Protein AF-A0A953J9B3-F1 (afdb_monomer_lite)

Secondary structure (DSSP, 8-state):
--SB-TTSPBTT-S--SPPPTTEEE-TT-EES-GGGGTT----STTSEEE-TT-EE-TT------TT--EEE----

Radius of gyration: 11.37 Å; chains: 1; bounding box: 25×22×30 Å

pLDDT: mean 97.08, std 2.73, range [80.12, 98.62]

Foldseek 3Di:
DEQQDPQQFGPPEPDPDHQDPLEAEEALEYENYSVLEVQPQAPDRQQEYYEHNDYYYPPHHDNAHNPHHYYDYHDD

Structure (mmCIF, N/CA/C/O backbone):
data_AF-A0A953J9B3-F1
#
_entry.id   AF-A0A953J9B3-F1
#
loop_
_atom_site.group_PDB
_atom_site.id
_atom_site.type_symbol
_atom_site.label_atom_id
_atom_site.label_alt_id
_atom_site.label_comp_id
_atom_site.label_asym_id
_atom_site.label_entity_id
_atom_site.label_seq_id
_atom_site.pdbx_PDB_ins_code
_atom_site.Cartn_x
_atom_site.Cartn_y
_atom_site.Cartn_z
_atom_site.occupancy
_atom_site.B_iso_or_equiv
_atom_site.auth_seq_id
_atom_site.auth_comp_id
_atom_site.auth_asym_id
_atom_site.auth_atom_id
_atom_site.pdbx_PDB_model_num
ATOM 1 N N . MET A 1 1 ? 1.286 -5.439 -14.469 1.00 84.50 1 MET A N 1
ATOM 2 C CA . MET A 1 1 ? 1.666 -6.501 -13.507 1.00 84.50 1 MET A CA 1
ATOM 3 C C . MET A 1 1 ? 2.157 -5.824 -12.232 1.00 84.50 1 MET A C 1
ATOM 5 O O . MET A 1 1 ? 2.798 -4.791 -12.359 1.00 84.50 1 MET A O 1
ATOM 9 N N . THR A 1 2 ? 1.796 -6.322 -11.047 1.00 96.69 2 THR A N 1
ATOM 10 C CA . THR A 1 2 ? 2.249 -5.766 -9.753 1.00 96.69 2 THR A CA 1
ATOM 11 C C . THR A 1 2 ? 3.484 -6.517 -9.254 1.00 96.69 2 THR A C 1
ATOM 13 O O . THR A 1 2 ? 3.601 -7.707 -9.533 1.00 96.69 2 THR A O 1
ATOM 16 N N . ASN A 1 3 ? 4.374 -5.844 -8.518 1.00 98.25 3 ASN A N 1
ATOM 17 C CA . ASN A 1 3 ? 5.509 -6.460 -7.815 1.00 98.25 3 ASN A CA 1
ATOM 18 C C . ASN A 1 3 ? 5.168 -6.851 -6.361 1.00 98.25 3 ASN A C 1
ATOM 20 O O . ASN A 1 3 ? 6.055 -7.099 -5.543 1.00 98.25 3 ASN A O 1
ATOM 24 N N . VAL A 1 4 ? 3.880 -6.857 -6.012 1.00 98.31 4 VAL A N 1
ATOM 25 C CA . VAL A 1 4 ? 3.383 -7.317 -4.715 1.00 98.31 4 VAL A CA 1
ATOM 26 C C . VAL A 1 4 ? 3.009 -8.793 -4.822 1.00 98.31 4 VAL A C 1
ATOM 28 O O . VAL A 1 4 ? 2.170 -9.188 -5.633 1.00 98.31 4 VAL A O 1
ATOM 31 N N . ARG A 1 5 ? 3.617 -9.617 -3.969 1.00 98.12 5 ARG A N 1
ATOM 32 C CA . ARG A 1 5 ? 3.373 -11.060 -3.881 1.00 98.12 5 ARG A CA 1
ATOM 33 C C . ARG A 1 5 ? 1.997 -11.364 -3.281 1.00 98.12 5 ARG A C 1
ATOM 35 O O . ARG A 1 5 ? 1.340 -10.511 -2.685 1.00 98.12 5 ARG A O 1
ATOM 42 N N . LYS A 1 6 ? 1.563 -12.626 -3.389 1.00 97.06 6 LYS A N 1
ATOM 43 C CA . LYS A 1 6 ? 0.259 -13.093 -2.867 1.00 97.06 6 LYS A CA 1
ATOM 44 C C . LYS A 1 6 ? 0.102 -12.921 -1.352 1.00 97.06 6 LYS A C 1
ATOM 46 O O . LYS A 1 6 ? -1.011 -12.742 -0.873 1.00 97.06 6 LYS A O 1
ATOM 51 N N . ASP A 1 7 ? 1.203 -12.959 -0.613 1.00 97.88 7 ASP A N 1
ATOM 52 C CA . ASP A 1 7 ? 1.265 -12.716 0.831 1.00 97.88 7 ASP A CA 1
ATOM 53 C C . ASP A 1 7 ? 1.384 -11.220 1.186 1.00 97.88 7 ASP A C 1
ATOM 55 O O . ASP A 1 7 ? 1.607 -10.874 2.343 1.00 97.88 7 ASP A O 1
ATOM 59 N N . ARG A 1 8 ? 1.207 -10.334 0.195 1.00 98.25 8 ARG A N 1
ATOM 60 C CA . ARG A 1 8 ? 1.271 -8.870 0.293 1.00 98.25 8 ARG A CA 1
ATOM 61 C C . ARG A 1 8 ? 2.655 -8.304 0.611 1.00 98.25 8 ARG A C 1
ATOM 63 O O . ARG A 1 8 ? 2.756 -7.111 0.893 1.00 98.25 8 ARG A O 1
ATOM 70 N N . HIS A 1 9 ? 3.719 -9.100 0.528 1.00 98.62 9 HIS A N 1
ATOM 71 C CA . HIS A 1 9 ? 5.076 -8.562 0.561 1.00 98.62 9 HIS A CA 1
ATOM 72 C C . HIS A 1 9 ? 5.486 -8.034 -0.809 1.00 98.62 9 HIS A C 1
ATOM 74 O O . HIS A 1 9 ? 5.233 -8.657 -1.841 1.00 98.62 9 HIS A O 1
ATOM 80 N N . VAL A 1 10 ? 6.191 -6.911 -0.814 1.00 98.50 10 VAL A N 1
ATOM 81 C CA . VAL A 1 10 ? 6.841 -6.396 -2.017 1.00 98.50 10 VAL A CA 1
ATOM 82 C C . VAL A 1 10 ? 8.038 -7.296 -2.365 1.00 98.50 10 VAL A C 1
ATOM 84 O O . VAL A 1 10 ? 8.719 -7.842 -1.487 1.00 98.50 10 VAL A O 1
ATOM 87 N N . GLU A 1 11 ? 8.249 -7.557 -3.652 1.00 98.12 11 GLU A N 1
ATOM 88 C CA . GLU A 1 11 ? 9.424 -8.282 -4.147 1.00 98.12 11 GLU A CA 1
ATOM 89 C C . GLU A 1 11 ? 10.697 -7.450 -3.950 1.00 98.12 11 GLU A C 1
ATOM 91 O O . GLU A 1 11 ? 10.738 -6.282 -4.321 1.00 98.12 11 GLU A O 1
ATOM 96 N N . GLY A 1 12 ? 11.741 -8.048 -3.364 1.00 96.88 12 GLY A N 1
ATOM 97 C CA . GLY A 1 12 ? 13.014 -7.356 -3.106 1.00 96.88 12 GLY A CA 1
ATOM 98 C C . GLY A 1 12 ? 12.971 -6.298 -1.995 1.00 96.88 12 GLY A C 1
ATOM 99 O O . GLY A 1 12 ? 13.940 -5.562 -1.829 1.00 96.88 12 GLY A O 1
ATOM 100 N N . ASP A 1 13 ? 11.878 -6.223 -1.232 1.00 98.25 13 ASP A N 1
ATOM 101 C CA . ASP A 1 13 ? 11.701 -5.233 -0.169 1.00 98.25 13 ASP A CA 1
ATOM 102 C C . ASP A 1 13 ? 12.686 -5.439 0.991 1.00 98.25 13 ASP A C 1
ATOM 104 O O . ASP A 1 13 ? 12.878 -6.557 1.476 1.00 98.25 13 ASP A O 1
ATOM 108 N N . TRP A 1 14 ? 13.273 -4.346 1.482 1.00 97.31 14 TRP A N 1
ATOM 109 C CA . TRP A 1 14 ? 14.051 -4.338 2.726 1.00 97.31 14 TRP A CA 1
ATOM 110 C C . TRP A 1 14 ? 13.163 -4.264 3.972 1.00 97.31 14 TRP A C 1
ATOM 112 O O . TRP A 1 14 ? 13.634 -4.479 5.091 1.00 97.31 14 TRP A O 1
ATOM 122 N N . TRP A 1 15 ? 11.886 -3.914 3.809 1.00 97.88 15 TRP A N 1
ATOM 123 C CA . TRP A 1 15 ? 10.918 -3.883 4.890 1.00 97.88 15 TRP A CA 1
ATOM 124 C C . TRP A 1 15 ? 10.336 -5.281 5.137 1.00 97.88 15 TRP A C 1
ATOM 126 O O . TRP A 1 15 ? 9.810 -5.903 4.215 1.00 97.88 15 TRP A O 1
ATOM 136 N N . PRO A 1 16 ? 10.387 -5.793 6.380 1.00 97.38 16 PRO A N 1
ATOM 137 C CA . PRO A 1 16 ? 10.047 -7.188 6.648 1.00 97.38 16 PRO A CA 1
ATOM 138 C C . PRO A 1 16 ? 8.542 -7.457 6.751 1.00 97.38 16 PRO A C 1
ATOM 140 O O . PRO A 1 16 ? 8.152 -8.617 6.817 1.00 97.38 16 PRO A O 1
ATOM 143 N N . ALA A 1 17 ? 7.703 -6.421 6.846 1.00 98.12 17 ALA A N 1
ATOM 144 C CA . ALA A 1 17 ?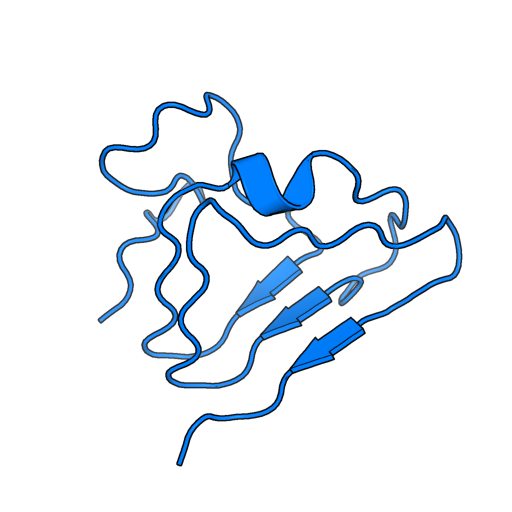 6.263 -6.581 7.024 1.00 98.12 17 ALA A CA 1
ATOM 145 C C . ALA A 1 17 ? 5.512 -6.416 5.692 1.00 98.12 17 ALA A C 1
ATOM 147 O 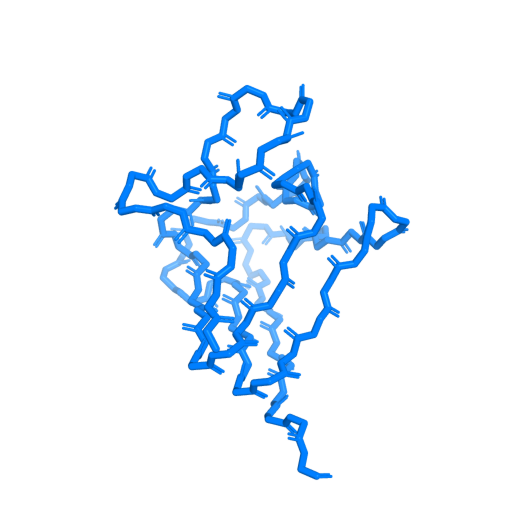O . ALA A 1 17 ? 5.927 -5.613 4.854 1.00 98.12 17 ALA A O 1
ATOM 148 N N . PRO A 1 18 ? 4.376 -7.108 5.504 1.00 98.50 18 PRO A N 1
ATOM 149 C CA . PRO A 1 18 ? 3.583 -6.978 4.291 1.00 98.50 18 PRO A CA 1
ATOM 150 C C . PRO A 1 18 ? 2.879 -5.618 4.224 1.00 98.50 18 PRO A C 1
ATOM 152 O O . PRO A 1 18 ? 2.726 -4.913 5.227 1.00 98.50 18 PRO A O 1
ATOM 155 N N . ILE A 1 19 ? 2.358 -5.279 3.044 1.00 98.56 19 ILE A N 1
ATOM 156 C CA . ILE A 1 19 ? 1.407 -4.177 2.892 1.00 98.56 19 ILE A CA 1
ATOM 157 C C . ILE A 1 19 ? 0.189 -4.460 3.794 1.00 98.56 19 ILE A C 1
ATOM 159 O O . ILE A 1 19 ? -0.418 -5.532 3.659 1.00 98.56 19 ILE A O 1
ATOM 163 N N . PRO A 1 20 ? -0.220 -3.526 4.678 1.00 98.31 20 PRO A N 1
ATOM 164 C CA . PRO A 1 20 ? -1.319 -3.748 5.618 1.00 98.31 20 PRO A CA 1
ATOM 165 C C . PRO A 1 20 ? -2.605 -4.195 4.921 1.00 98.31 20 PRO A C 1
ATOM 167 O O . PRO A 1 20 ? -2.914 -3.7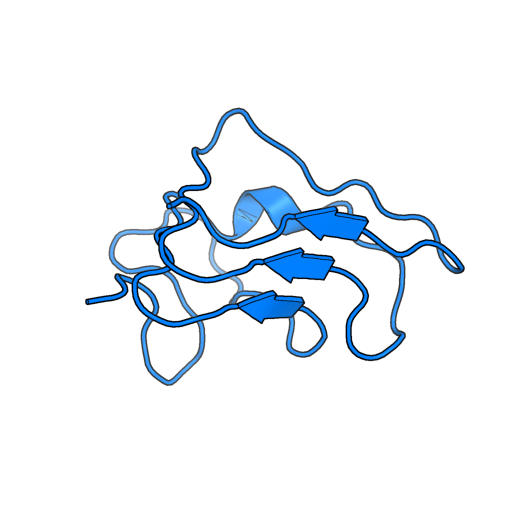26 3.827 1.00 98.31 20 PRO A O 1
ATOM 170 N N . SER A 1 21 ? -3.369 -5.099 5.537 1.00 97.88 21 SER A N 1
ATOM 171 C CA . SER A 1 21 ? -4.586 -5.681 4.942 1.00 97.88 21 SER A CA 1
ATOM 172 C C . SER A 1 21 ? -5.686 -4.658 4.657 1.00 97.88 21 SER A C 1
ATOM 174 O O . SER A 1 21 ? -6.560 -4.912 3.837 1.00 97.88 21 SER A O 1
ATOM 176 N N . ASN A 1 22 ? -5.626 -3.495 5.304 1.00 97.69 22 ASN A N 1
ATOM 177 C CA . ASN A 1 22 ? -6.556 -2.390 5.127 1.00 97.69 22 ASN A CA 1
ATOM 178 C C . ASN A 1 22 ? -6.087 -1.328 4.113 1.00 97.69 22 ASN A C 1
ATOM 180 O O . ASN A 1 22 ? -6.654 -0.235 4.059 1.00 97.69 22 ASN A O 1
ATOM 184 N N . VAL A 1 23 ? -5.061 -1.649 3.321 1.00 98.38 23 VAL A N 1
ATOM 185 C CA . VAL A 1 23 ? -4.663 -0.913 2.117 1.00 98.38 23 VAL A CA 1
ATOM 186 C C . VAL A 1 23 ? -5.188 -1.654 0.892 1.00 98.38 23 VAL A C 1
ATOM 188 O O . VAL A 1 23 ? -4.891 -2.835 0.689 1.00 98.38 23 VAL A O 1
ATOM 191 N N . GLU A 1 24 ? -5.925 -0.951 0.048 1.00 98.38 24 GLU A N 1
ATOM 192 C CA . GLU A 1 24 ? -6.443 -1.462 -1.218 1.00 98.38 24 GLU A CA 1
ATOM 193 C C . GLU A 1 24 ? -5.597 -0.917 -2.368 1.00 98.38 24 GLU A C 1
ATOM 195 O O . GLU A 1 24 ? -5.209 0.253 -2.357 1.00 98.38 24 GLU A O 1
ATOM 200 N N . PHE A 1 25 ? -5.293 -1.759 -3.355 1.00 98.00 25 PHE A N 1
ATOM 201 C CA . PHE A 1 25 ? -4.547 -1.345 -4.537 1.00 98.00 25 PHE A CA 1
ATOM 202 C C . PHE A 1 25 ? -5.068 -2.025 -5.804 1.00 98.00 25 PHE A C 1
ATOM 204 O O . PHE A 1 25 ? -5.424 -3.205 -5.792 1.00 98.00 25 PHE A O 1
ATOM 211 N N . GLY A 1 26 ? -5.134 -1.255 -6.887 1.00 97.25 26 GLY A N 1
ATOM 212 C CA . GLY A 1 26 ? -5.639 -1.693 -8.180 1.00 97.25 26 GLY A CA 1
ATOM 213 C C . GLY A 1 26 ? -4.628 -2.474 -9.019 1.00 97.25 26 GLY A C 1
ATOM 214 O O . GLY A 1 26 ? -3.477 -2.709 -8.645 1.00 97.25 26 GLY A O 1
ATOM 215 N N . GLU A 1 27 ? -5.079 -2.864 -10.210 1.00 96.69 27 GLU A N 1
ATOM 216 C CA . GLU A 1 27 ? -4.235 -3.504 -11.216 1.00 96.69 27 GLU A CA 1
ATOM 217 C C . GLU A 1 27 ? -3.016 -2.639 -11.564 1.00 96.69 27 GLU A C 1
ATOM 219 O O . GLU A 1 27 ? -3.108 -1.419 -11.693 1.00 96.69 27 GLU A O 1
ATOM 224 N N . GLY A 1 28 ? -1.860 -3.283 -11.738 1.00 96.75 28 GLY A N 1
ATOM 225 C CA . GLY A 1 28 ? -0.641 -2.591 -12.155 1.00 96.75 28 GLY A CA 1
ATOM 226 C C . GLY A 1 28 ? -0.023 -1.702 -11.078 1.00 96.75 28 GLY A C 1
ATOM 227 O O . GLY A 1 28 ? 0.890 -0.951 -11.399 1.00 96.75 28 GLY A O 1
ATOM 228 N N . PHE A 1 29 ? -0.487 -1.799 -9.827 1.00 98.00 29 PHE A N 1
ATOM 229 C CA . PHE A 1 29 ? 0.142 -1.134 -8.694 1.00 98.00 29 PHE A CA 1
ATOM 230 C C . PHE A 1 29 ? 1.608 -1.554 -8.540 1.00 98.00 29 PHE A C 1
ATOM 232 O O . PHE A 1 29 ? 1.921 -2.749 -8.518 1.00 98.00 29 PHE A O 1
ATOM 239 N N . TYR A 1 30 ? 2.486 -0.569 -8.388 1.00 98.06 30 TYR A N 1
ATOM 240 C CA . TYR A 1 30 ? 3.894 -0.761 -8.067 1.00 98.06 30 TYR A CA 1
ATOM 241 C C . TYR A 1 30 ? 4.218 -0.140 -6.709 1.00 98.06 30 TYR A C 1
ATOM 243 O O . TYR A 1 30 ? 3.844 1.001 -6.422 1.00 98.06 30 TYR A O 1
ATOM 251 N N . CYS A 1 31 ? 4.966 -0.871 -5.886 1.00 98.31 31 CYS A N 1
ATOM 252 C CA . CYS A 1 31 ? 5.450 -0.394 -4.598 1.00 98.31 31 CYS A CA 1
ATOM 253 C C . CYS A 1 31 ? 6.922 -0.747 -4.445 1.00 98.31 31 CYS A C 1
ATOM 255 O O . CYS A 1 31 ? 7.272 -1.914 -4.530 1.00 98.31 31 CYS A O 1
ATOM 257 N N . GLU A 1 32 ? 7.783 0.235 -4.203 1.00 98.38 32 GLU A N 1
ATOM 258 C CA . GLU A 1 32 ? 9.206 -0.028 -3.964 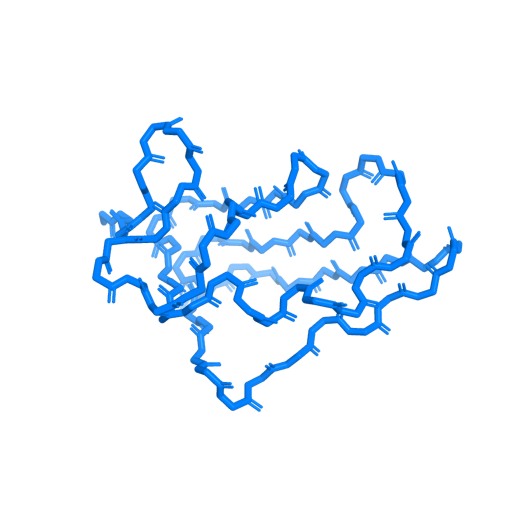1.00 98.38 32 GLU A CA 1
ATOM 259 C C . GLU A 1 32 ? 9.454 -0.635 -2.574 1.00 98.38 32 GLU A C 1
ATOM 261 O O . GLU A 1 32 ? 10.311 -1.497 -2.423 1.00 98.38 32 GLU A O 1
ATOM 266 N N . SER A 1 33 ? 8.684 -0.214 -1.564 1.00 98.44 33 SER A N 1
ATOM 267 C CA . SER A 1 33 ? 8.753 -0.778 -0.215 1.00 98.44 33 SER A CA 1
ATOM 268 C C . SER A 1 33 ? 7.452 -0.575 0.563 1.00 98.44 33 SER A C 1
ATOM 270 O O . SER A 1 33 ? 6.907 0.531 0.614 1.00 98.44 33 SER A O 1
ATOM 272 N N . ALA A 1 34 ? 6.989 -1.607 1.272 1.00 98.50 34 ALA A N 1
ATOM 273 C CA . ALA A 1 34 ? 5.862 -1.534 2.203 1.00 98.50 34 ALA A CA 1
ATOM 274 C C . ALA A 1 34 ? 6.152 -0.631 3.422 1.00 98.50 34 ALA A C 1
ATOM 276 O O . ALA A 1 34 ? 5.235 -0.261 4.165 1.00 98.50 34 ALA A O 1
ATOM 277 N N . GLN A 1 35 ? 7.403 -0.189 3.599 1.00 98.38 35 GLN A N 1
ATOM 278 C CA . GLN A 1 35 ? 7.792 0.791 4.610 1.00 98.38 35 GLN A CA 1
ATOM 279 C C . GLN A 1 35 ? 6.988 2.100 4.530 1.00 98.38 35 GLN A C 1
ATOM 281 O O . GLN A 1 35 ? 6.795 2.756 5.559 1.00 98.38 35 GLN A O 1
ATOM 286 N N . ILE A 1 36 ? 6.474 2.472 3.351 1.00 98.44 36 ILE A N 1
ATOM 287 C CA . ILE A 1 36 ? 5.661 3.687 3.157 1.00 98.44 36 ILE A CA 1
ATOM 288 C C . ILE A 1 36 ? 4.383 3.703 4.019 1.00 98.44 36 ILE A C 1
ATOM 290 O O . ILE A 1 36 ? 3.803 4.766 4.248 1.00 98.44 36 ILE A O 1
ATOM 294 N N . PHE A 1 37 ? 3.962 2.547 4.551 1.00 98.25 37 PHE A N 1
ATOM 295 C CA . PHE A 1 37 ? 2.803 2.398 5.436 1.00 98.25 37 PHE A CA 1
ATOM 296 C C . PHE A 1 37 ? 3.159 2.353 6.932 1.00 98.25 37 PHE A C 1
ATOM 298 O O . PHE A 1 37 ? 2.264 2.245 7.765 1.00 98.25 37 PHE A O 1
ATOM 305 N N . ARG A 1 38 ? 4.435 2.497 7.328 1.00 97.44 38 ARG A N 1
ATOM 306 C CA . ARG A 1 38 ? 4.886 2.380 8.740 1.00 97.44 38 ARG A CA 1
ATOM 307 C C . ARG A 1 38 ? 4.237 3.370 9.721 1.00 97.44 38 ARG A C 1
ATOM 309 O O . ARG A 1 38 ? 4.408 3.249 10.931 1.00 97.44 38 ARG A O 1
ATOM 316 N N . ARG A 1 39 ? 3.570 4.412 9.212 1.00 97.44 39 ARG A N 1
ATOM 317 C CA . ARG A 1 39 ? 2.857 5.435 9.998 1.00 97.44 39 ARG A CA 1
ATOM 318 C C . ARG A 1 39 ? 1.333 5.376 9.814 1.00 97.44 39 ARG A C 1
ATOM 320 O O . ARG A 1 39 ? 0.649 6.284 10.284 1.00 97.44 39 ARG A O 1
ATOM 327 N N . LEU A 1 40 ? 0.806 4.336 9.168 1.00 98.12 40 LEU A N 1
ATOM 328 C CA . LEU A 1 40 ? -0.628 4.093 9.041 1.00 98.12 40 LEU A CA 1
ATOM 329 C C . LEU A 1 40 ? -1.204 3.702 10.408 1.00 98.12 40 LEU A C 1
ATOM 331 O O . LEU A 1 40 ? -0.901 2.634 10.931 1.00 98.12 40 LEU A O 1
ATOM 335 N N . LYS A 1 41 ? -2.010 4.584 11.007 1.00 98.12 41 LYS A N 1
ATOM 336 C CA . LYS A 1 41 ? -2.670 4.341 12.303 1.00 98.12 41 LYS A CA 1
ATOM 337 C C . LYS A 1 41 ? -4.129 3.923 12.165 1.00 98.12 41 LYS A C 1
ATOM 339 O O . LYS A 1 41 ? -4.674 3.326 13.087 1.00 98.12 41 LYS A O 1
ATOM 344 N N . SER A 1 42 ? -4.779 4.295 11.065 1.00 98.00 42 SER A N 1
ATOM 345 C CA . SER A 1 42 ? -6.151 3.872 10.788 1.00 98.00 42 SER A CA 1
ATOM 346 C C . SER A 1 42 ? -6.210 2.351 10.647 1.00 98.00 42 SER A C 1
ATOM 348 O O . SER A 1 42 ? -5.388 1.760 9.949 1.00 98.00 42 SER A O 1
ATOM 350 N N . THR A 1 43 ? -7.194 1.732 11.295 1.00 95.69 43 THR A N 1
ATOM 351 C CA . THR A 1 43 ? -7.501 0.294 11.198 1.00 95.69 43 THR A CA 1
ATOM 352 C C . THR A 1 43 ? -8.738 0.021 10.343 1.00 95.69 43 THR A C 1
ATOM 354 O O . THR A 1 43 ? -9.128 -1.131 10.164 1.00 95.69 43 THR A O 1
ATOM 357 N N . LYS A 1 44 ? -9.370 1.073 9.806 1.00 95.81 44 LYS A N 1
ATOM 358 C CA . LYS A 1 44 ? -10.567 0.952 8.967 1.00 95.81 44 LYS A CA 1
ATOM 359 C C . LYS A 1 44 ? -10.204 0.298 7.628 1.00 95.81 44 LYS A C 1
ATOM 361 O O . LYS A 1 44 ? -9.126 0.602 7.114 1.00 95.81 44 LYS A O 1
ATOM 366 N N . PRO A 1 45 ? -11.075 -0.550 7.050 1.00 96.31 45 PRO A N 1
ATOM 367 C CA . PRO A 1 45 ? -10.951 -0.972 5.655 1.00 96.31 45 PRO A CA 1
ATOM 368 C C . PRO A 1 45 ? -10.837 0.243 4.725 1.00 96.31 45 PRO A C 1
ATOM 370 O O . PRO A 1 45 ? -11.454 1.276 4.997 1.00 96.31 45 PRO A O 1
ATOM 373 N N . GLY A 1 46 ? -10.023 0.145 3.673 1.00 96.62 46 GLY A N 1
ATOM 374 C CA . GLY A 1 46 ? -9.788 1.257 2.748 1.00 96.62 46 GLY A CA 1
ATOM 375 C C . GLY A 1 46 ? -9.103 2.473 3.384 1.00 96.62 46 GLY A C 1
ATOM 376 O O . GLY A 1 46 ? -9.322 3.605 2.954 1.00 96.62 46 GLY A O 1
ATOM 377 N N . ALA A 1 47 ? -8.276 2.279 4.419 1.00 97.88 47 ALA A N 1
ATOM 378 C CA . ALA A 1 47 ? -7.544 3.384 5.042 1.00 97.88 47 ALA A CA 1
ATOM 379 C C . ALA A 1 47 ? -6.608 4.092 4.047 1.00 97.88 47 ALA A C 1
ATOM 381 O O . ALA A 1 47 ? -6.379 5.300 4.147 1.00 97.88 47 ALA A O 1
ATOM 382 N N . VAL A 1 48 ? -6.094 3.338 3.076 1.00 98.44 48 VAL A N 1
ATOM 383 C CA . VAL A 1 48 ? -5.466 3.860 1.864 1.00 98.44 48 VAL A CA 1
ATOM 384 C C . VAL A 1 48 ? -6.029 3.084 0.679 1.00 98.44 48 VAL A C 1
ATOM 386 O O . VAL A 1 48 ? -6.031 1.855 0.703 1.00 98.44 48 VAL A O 1
ATOM 389 N N . VAL A 1 49 ? -6.480 3.797 -0.349 1.00 98.56 49 VAL A N 1
ATOM 390 C CA . VAL A 1 49 ? -6.939 3.218 -1.617 1.00 98.56 49 VAL A CA 1
ATOM 391 C C . VAL A 1 49 ? -6.066 3.764 -2.738 1.00 98.56 49 VAL A C 1
ATOM 393 O O . VAL A 1 49 ? -5.999 4.978 -2.939 1.00 98.56 49 VAL A O 1
ATOM 396 N N . LEU A 1 50 ? -5.387 2.869 -3.450 1.00 98.25 50 LEU A N 1
ATOM 397 C CA . LEU A 1 50 ? -4.526 3.177 -4.587 1.00 98.25 50 LEU A CA 1
ATOM 398 C C . LEU A 1 50 ? -5.171 2.618 -5.854 1.00 98.25 50 LEU A C 1
ATOM 400 O O . LEU A 1 50 ? -5.428 1.422 -5.957 1.00 98.25 50 LEU A O 1
ATOM 404 N N . GLY A 1 51 ? -5.463 3.490 -6.810 1.00 97.94 51 GLY A N 1
ATOM 405 C CA . GLY A 1 51 ? -6.080 3.120 -8.074 1.00 97.94 51 GLY A CA 1
ATOM 406 C C . GLY A 1 51 ? -5.177 2.272 -8.968 1.00 97.94 51 GLY A C 1
ATOM 407 O O . GLY A 1 51 ? -4.100 1.804 -8.585 1.00 97.94 51 GLY A O 1
ATOM 408 N N . LYS A 1 52 ? -5.632 2.074 -10.200 1.00 98.00 52 LYS A N 1
ATOM 409 C CA . LYS A 1 52 ? -4.884 1.362 -11.236 1.00 98.00 52 LYS A CA 1
ATOM 410 C C . LYS A 1 52 ? -3.628 2.130 -11.631 1.00 98.00 52 LYS A C 1
ATOM 412 O O . LYS A 1 52 ? -3.637 3.358 -11.692 1.00 98.00 52 LYS A O 1
ATOM 417 N N . HIS A 1 53 ? -2.565 1.386 -11.923 1.00 97.31 53 HIS A N 1
ATOM 418 C CA . HIS A 1 53 ? -1.296 1.903 -12.450 1.00 97.31 53 HIS A CA 1
ATOM 419 C C . HIS A 1 53 ? -0.627 2.990 -11.588 1.00 97.31 53 HIS A C 1
ATOM 421 O O . HIS A 1 53 ? 0.186 3.769 -12.079 1.00 97.31 53 HIS A O 1
ATOM 427 N N . VAL A 1 54 ? -0.933 3.033 -10.289 1.00 97.81 54 VAL A N 1
ATOM 428 C CA . VAL A 1 54 ? -0.255 3.910 -9.328 1.00 97.81 54 VAL A CA 1
ATOM 429 C C . VAL A 1 54 ? 1.107 3.319 -8.953 1.00 97.81 54 VAL A C 1
ATOM 431 O O . VAL A 1 54 ? 1.213 2.131 -8.648 1.00 97.81 54 VAL A O 1
ATOM 434 N N . SER A 1 55 ? 2.131 4.170 -8.892 1.00 97.81 55 SER A N 1
ATOM 435 C CA . SER A 1 55 ? 3.473 3.810 -8.420 1.00 97.81 55 SER A CA 1
ATOM 436 C C . SER A 1 55 ? 3.816 4.555 -7.134 1.00 97.81 55 SER A C 1
ATOM 438 O O . SER A 1 55 ? 3.662 5.773 -7.049 1.00 97.81 55 SER A O 1
ATOM 440 N N . CYS A 1 56 ? 4.304 3.832 -6.128 1.00 97.81 56 CYS A N 1
ATOM 441 C CA . CYS A 1 56 ? 4.768 4.391 -4.860 1.00 97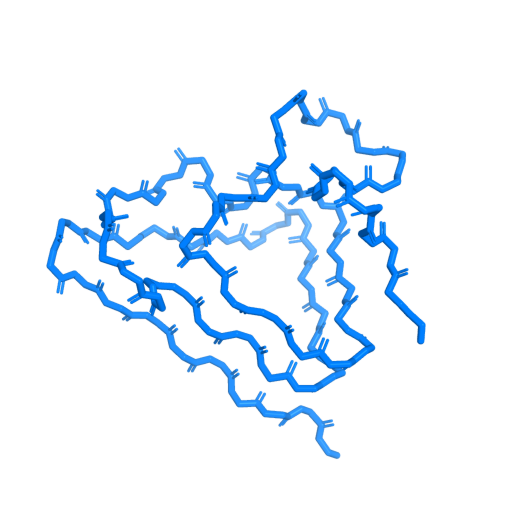.81 56 CYS A CA 1
ATOM 442 C C . CYS A 1 56 ? 6.243 4.047 -4.625 1.00 97.81 56 CYS A C 1
ATOM 444 O O . CYS A 1 56 ? 6.604 2.873 -4.550 1.00 97.81 56 CYS A O 1
ATOM 446 N N . TYR A 1 57 ? 7.077 5.075 -4.475 1.00 97.31 57 TYR A N 1
ATOM 447 C CA . TYR A 1 57 ? 8.519 4.956 -4.242 1.00 97.31 57 TYR A CA 1
ATOM 448 C C . TYR A 1 57 ? 8.871 5.169 -2.765 1.00 97.31 57 TYR A C 1
ATOM 450 O O . TYR A 1 57 ? 8.124 5.802 -2.025 1.00 97.31 57 TYR A O 1
ATOM 458 N N . ALA A 1 58 ? 10.033 4.698 -2.328 1.00 93.75 58 ALA A N 1
ATOM 459 C CA . ALA A 1 58 ? 10.468 4.677 -0.930 1.00 93.75 58 ALA A CA 1
ATOM 460 C C . ALA A 1 58 ? 10.505 6.051 -0.236 1.00 93.75 58 ALA A C 1
ATOM 462 O O . ALA A 1 58 ? 10.501 6.126 0.992 1.00 93.75 58 ALA A O 1
ATOM 463 N N . GLY A 1 59 ? 10.522 7.144 -1.005 1.00 93.62 59 GLY A N 1
ATOM 464 C CA . GLY A 1 59 ? 10.459 8.510 -0.485 1.00 93.62 59 GLY A CA 1
ATOM 465 C C . GLY A 1 59 ? 9.066 8.980 -0.044 1.00 93.62 59 GLY A C 1
ATOM 466 O O . GLY A 1 59 ? 8.975 10.005 0.633 1.00 93.62 59 GLY A O 1
ATOM 467 N N . CYS A 1 60 ? 7.979 8.286 -0.404 1.00 95.50 60 CYS A N 1
ATOM 468 C CA . CYS A 1 60 ? 6.627 8.678 0.005 1.00 95.50 60 CYS A CA 1
ATOM 469 C C . CYS A 1 60 ? 6.193 8.029 1.332 1.00 95.50 60 CYS A C 1
ATOM 471 O O . CYS A 1 60 ? 6.838 7.132 1.872 1.00 95.50 60 CYS A O 1
ATOM 473 N N . SER A 1 61 ? 5.111 8.541 1.922 1.00 96.81 61 SER A N 1
ATOM 474 C CA . SER A 1 61 ? 4.603 8.050 3.206 1.00 96.81 61 SER A CA 1
ATOM 475 C C . SER A 1 61 ? 3.102 8.279 3.329 1.00 96.81 61 SER A C 1
ATOM 477 O O . SER A 1 61 ? 2.627 9.406 3.198 1.00 96.81 61 SER A O 1
ATOM 479 N N . PHE A 1 62 ? 2.365 7.231 3.695 1.00 97.88 62 PHE A N 1
ATOM 480 C CA . PHE A 1 62 ? 0.949 7.307 4.053 1.00 97.88 62 PHE A CA 1
ATOM 481 C C . PHE A 1 62 ? 0.796 7.391 5.578 1.00 97.88 62 PHE A C 1
ATOM 483 O O . PHE A 1 62 ? 0.566 6.399 6.271 1.00 97.88 62 PHE A O 1
ATOM 490 N N . ALA A 1 63 ? 0.941 8.601 6.123 1.00 97.19 63 ALA A N 1
ATOM 491 C CA . ALA A 1 63 ? 0.769 8.881 7.551 1.00 97.19 63 ALA A CA 1
ATOM 492 C C . ALA A 1 63 ? -0.695 9.226 7.880 1.00 97.19 63 ALA A C 1
ATOM 494 O O . ALA A 1 63 ? -1.048 10.380 8.108 1.00 97.19 63 ALA A O 1
ATOM 495 N N . VAL A 1 64 ? -1.561 8.214 7.882 1.00 97.88 64 VAL A N 1
ATOM 496 C CA . VAL A 1 64 ? -3.008 8.383 8.087 1.00 97.88 64 VAL A CA 1
ATOM 497 C C . VAL A 1 64 ? -3.372 8.143 9.557 1.00 97.88 64 VAL A C 1
ATOM 499 O O . VAL A 1 64 ? -3.085 7.082 10.113 1.00 97.88 64 VAL A O 1
ATOM 502 N N . GLY A 1 65 ? -3.998 9.134 10.204 1.00 98.00 65 GLY A N 1
ATOM 503 C CA . GLY A 1 65 ? -4.440 9.056 11.605 1.00 98.00 65 GLY A CA 1
ATOM 504 C C . GLY A 1 65 ? -5.592 8.068 11.838 1.00 98.00 65 GLY A C 1
ATOM 505 O O . GLY A 1 65 ? -6.189 7.582 10.887 1.00 98.00 65 GLY A O 1
ATOM 506 N N . LEU A 1 66 ? -5.948 7.813 13.105 1.00 97.50 66 LEU A N 1
ATOM 507 C CA . LEU A 1 66 ? -6.951 6.810 13.530 1.00 97.50 66 LEU A CA 1
ATOM 508 C C . LEU A 1 66 ? -8.279 6.847 12.749 1.00 97.50 66 LEU A C 1
ATOM 510 O O . LEU A 1 66 ? -8.878 5.807 12.496 1.00 97.50 66 LEU A O 1
ATOM 514 N N . ASN A 1 67 ? -8.731 8.043 12.364 1.00 95.19 67 ASN A N 1
ATOM 515 C CA . ASN A 1 67 ? -9.985 8.254 11.638 1.00 95.19 67 ASN A CA 1
ATOM 516 C C . ASN A 1 67 ? -9.799 8.688 10.179 1.00 95.19 67 ASN A C 1
ATOM 518 O O . ASN A 1 67 ? -10.795 8.934 9.500 1.00 95.19 67 ASN A O 1
ATOM 522 N N . GLY A 1 68 ? -8.556 8.809 9.717 1.00 96.44 68 GLY A N 1
ATOM 523 C CA . GLY A 1 68 ? -8.246 9.279 8.375 1.00 96.44 68 GLY A CA 1
ATOM 524 C C . GLY A 1 68 ? -8.415 8.193 7.316 1.00 96.44 68 GLY A C 1
ATOM 525 O O . GLY A 1 68 ? -8.419 6.995 7.612 1.00 96.44 68 GLY A O 1
ATOM 526 N N . HIS A 1 69 ? -8.504 8.654 6.074 1.00 97.50 69 HIS A N 1
ATOM 527 C CA . HIS A 1 69 ? -8.408 7.848 4.866 1.00 97.50 69 HIS A CA 1
ATOM 528 C C . HIS A 1 69 ? -7.645 8.647 3.801 1.00 97.50 69 HIS A C 1
ATOM 530 O O . HIS A 1 69 ? -7.619 9.878 3.855 1.00 97.50 69 HIS A O 1
ATOM 536 N N . SER A 1 70 ? -7.017 7.954 2.855 1.00 97.62 70 SER A N 1
ATOM 537 C CA . SER A 1 70 ? -6.387 8.568 1.684 1.00 97.62 70 SER A CA 1
ATOM 538 C C . SER A 1 70 ? -6.770 7.800 0.428 1.00 97.62 70 SER A C 1
ATOM 540 O O . SER A 1 70 ? -6.746 6.570 0.424 1.00 97.62 70 SER A O 1
ATOM 542 N N . THR A 1 71 ? -7.097 8.513 -0.643 1.00 98.12 71 THR A N 1
ATOM 543 C CA . THR A 1 71 ? -7.454 7.902 -1.923 1.00 98.12 71 THR A CA 1
ATOM 544 C C . THR A 1 71 ? -6.658 8.552 -3.040 1.00 98.12 71 THR A C 1
ATOM 546 O O . THR A 1 71 ? -6.841 9.733 -3.330 1.00 98.12 71 THR A O 1
ATOM 549 N N . ASN A 1 72 ? -5.834 7.749 -3.708 1.00 97.06 72 ASN A N 1
ATOM 550 C CA . ASN A 1 72 ? -5.177 8.116 -4.953 1.00 97.06 72 ASN A CA 1
ATOM 551 C C . ASN A 1 72 ? -5.876 7.348 -6.069 1.00 97.06 72 ASN A C 1
ATOM 553 O O . ASN A 1 72 ? -5.904 6.121 -6.046 1.00 97.06 72 ASN A O 1
ATOM 557 N N . ARG A 1 73 ? -6.483 8.067 -7.012 1.00 96.31 73 ARG A N 1
ATOM 558 C CA . ARG A 1 73 ? -7.217 7.454 -8.124 1.00 96.31 73 ARG A CA 1
ATOM 559 C C . ARG A 1 73 ? -6.263 6.910 -9.189 1.00 96.31 73 ARG A C 1
ATOM 561 O O . ARG A 1 73 ? -5.047 7.026 -9.058 1.00 96.31 73 ARG A O 1
ATOM 568 N N . ASP A 1 74 ? -6.849 6.292 -10.205 1.00 97.50 74 ASP A N 1
ATOM 569 C CA . ASP A 1 74 ? -6.145 5.678 -11.325 1.00 97.50 74 ASP A CA 1
ATOM 570 C C . ASP A 1 74 ? -5.183 6.662 -12.008 1.00 97.50 74 ASP A C 1
ATOM 572 O O . ASP A 1 74 ? -5.507 7.836 -12.202 1.00 97.50 74 ASP A O 1
ATOM 576 N N . PHE A 1 75 ? -4.009 6.161 -12.388 1.00 91.81 75 PHE A N 1
ATOM 577 C CA . PHE A 1 75 ? -3.123 6.828 -13.333 1.00 91.81 75 PHE A CA 1
ATOM 578 C C . PHE A 1 75 ? -3.541 6.413 -14.749 1.00 91.81 75 PHE A C 1
ATOM 580 O O . PHE A 1 75 ? -3.399 5.246 -15.122 1.00 91.81 75 PHE A O 1
ATOM 587 N N . THR A 1 76 ? -4.118 7.358 -15.492 1.00 80.12 76 THR A N 1
ATOM 588 C CA . THR A 1 76 ? -4.567 7.206 -16.888 1.00 80.12 76 THR A CA 1
ATOM 589 C C . THR A 1 76 ? -3.661 7.954 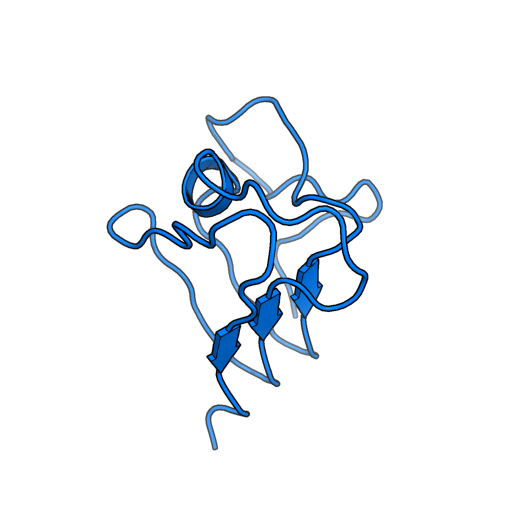-17.843 1.00 80.12 76 THR A C 1
ATOM 591 O O . THR A 1 76 ? -3.371 9.130 -17.523 1.00 80.12 76 THR A O 1
#

Sequence (76 aa):
MTNVRKDRHVEGDWWPAPIPSNVEFGEGFYCESAQIFRRLKSTKPGAVVLGKHVSCYAGCSFAVGLNGHSTNRDFT